Protein AF-A0A1F2U4C1-F1 (afdb_monomer)

Radius of gyration: 15.23 Å; Cα contacts (8 Å, |Δi|>4): 199; chains: 1; bounding box: 41×26×40 Å

Mean predicted aligned error: 3.47 Å

Sequence (146 aa):
MTSREKATTAAMLTVLVALLLVGLASGTIIRHAVQVVPVLLATVVVVARPAWSRFAAMPVFAFWLFIMLLIWSYLLGLANVITGQFTPAEVGLTVVIGLACVAGLAASARETRRSPVWACVAAFVIFGALQVGAMWLSLQPALAIR

pLDDT: mean 93.67, std 5.67, range [66.38, 98.62]

Nearest PDB structures (foldseek):
  1x8z-assembly1_A-2  TM=6.001E-01  e=4.095E+00  Arabidopsis thaliana
  1x8z-assembly3_A  TM=6.001E-01  e=4.095E+00  Arabidopsis thaliana
  7m5t-assembly1_A  TM=6.762E-01  e=8.048E+00  synthetic construct
  7jpv-assembly1_E  TM=5.308E-01  e=3.902E+00  Oryctolagus cuniculus

Structure (mmCIF, N/CA/C/O backbone):
data_AF-A0A1F2U4C1-F1
#
_entry.id   AF-A0A1F2U4C1-F1
#
loop_
_atom_site.group_PDB
_atom_site.id
_atom_site.type_symbol
_a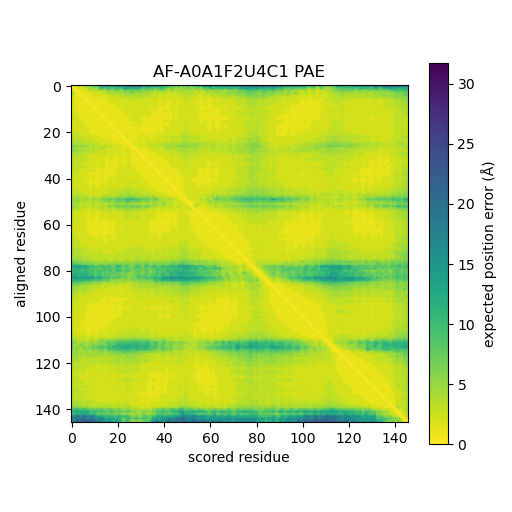tom_site.label_atom_id
_atom_site.label_alt_id
_atom_site.label_comp_id
_atom_site.label_asym_id
_atom_site.label_entity_id
_atom_site.label_seq_id
_atom_site.pdbx_PDB_ins_code
_atom_site.Cartn_x
_atom_site.Cartn_y
_atom_site.Cartn_z
_atom_site.occupancy
_atom_site.B_iso_or_equiv
_atom_site.auth_seq_id
_atom_site.auth_comp_id
_atom_site.auth_asym_id
_atom_site.auth_atom_id
_atom_site.pdbx_PDB_model_num
ATOM 1 N N . MET A 1 1 ? 19.313 4.864 -8.529 1.00 76.69 1 MET A N 1
ATOM 2 C CA . MET A 1 1 ? 17.844 5.032 -8.537 1.00 76.69 1 MET A CA 1
ATOM 3 C C . MET A 1 1 ? 17.453 6.267 -9.332 1.00 76.69 1 MET A C 1
ATOM 5 O O . MET A 1 1 ? 18.052 7.320 -9.122 1.00 76.69 1 MET A O 1
ATOM 9 N N . THR A 1 2 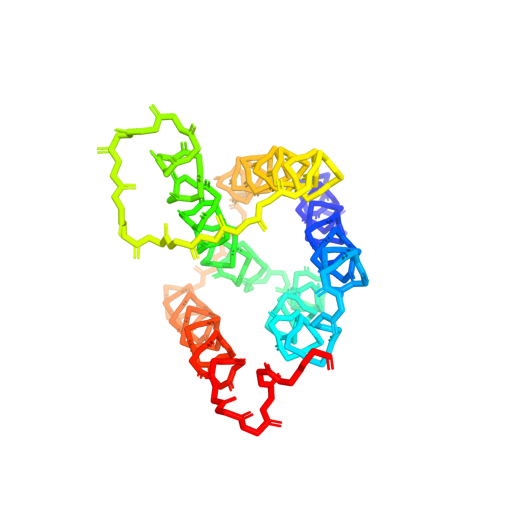? 16.464 6.148 -10.217 1.00 85.25 2 THR A N 1
ATOM 10 C CA . THR A 1 2 ? 15.863 7.277 -10.955 1.00 85.25 2 THR A CA 1
ATOM 11 C C . THR A 1 2 ? 15.040 8.172 -10.018 1.00 85.25 2 THR A C 1
ATOM 13 O O . THR A 1 2 ? 14.698 7.779 -8.902 1.00 85.25 2 THR A O 1
ATOM 16 N N . SER A 1 3 ? 14.684 9.385 -10.457 1.00 90.12 3 SER A N 1
ATOM 17 C CA . SER A 1 3 ? 13.761 10.254 -9.701 1.00 90.12 3 SER A CA 1
ATOM 18 C C . SER A 1 3 ? 12.393 9.595 -9.482 1.00 90.12 3 SER A C 1
ATOM 20 O O . SER A 1 3 ? 11.781 9.772 -8.431 1.00 90.12 3 SER A O 1
ATOM 22 N N . ARG A 1 4 ? 11.938 8.783 -10.445 1.00 91.56 4 ARG A N 1
ATOM 23 C CA . ARG A 1 4 ? 10.680 8.027 -10.373 1.00 91.56 4 ARG A CA 1
ATOM 24 C C . ARG A 1 4 ? 10.741 6.887 -9.361 1.00 91.56 4 ARG A C 1
ATOM 26 O O . ARG A 1 4 ? 9.799 6.733 -8.589 1.00 91.56 4 ARG A O 1
ATOM 33 N N . GLU A 1 5 ? 11.851 6.153 -9.289 1.00 89.88 5 GLU A N 1
ATOM 34 C CA . GLU A 1 5 ? 12.069 5.163 -8.224 1.00 89.88 5 GLU A CA 1
ATOM 35 C C . GLU A 1 5 ? 12.080 5.812 -6.849 1.00 89.88 5 GLU A C 1
ATOM 37 O O . GLU A 1 5 ? 11.413 5.314 -5.954 1.00 89.88 5 GLU A O 1
ATOM 42 N N . LYS A 1 6 ? 12.772 6.946 -6.679 1.00 93.38 6 LYS A N 1
ATOM 43 C CA . LYS A 1 6 ? 12.773 7.671 -5.397 1.00 93.38 6 LYS A CA 1
ATOM 44 C C . LYS A 1 6 ? 11.357 8.070 -4.979 1.00 93.38 6 LYS A C 1
ATOM 46 O O . LYS A 1 6 ? 10.993 7.865 -3.827 1.00 93.38 6 LYS A O 1
ATOM 51 N N . ALA A 1 7 ? 10.552 8.582 -5.913 1.00 95.62 7 ALA A N 1
ATOM 52 C CA . ALA A 1 7 ? 9.150 8.910 -5.658 1.00 95.62 7 ALA A CA 1
ATOM 53 C C . ALA A 1 7 ? 8.313 7.666 -5.304 1.00 95.62 7 ALA A C 1
ATOM 55 O O . ALA A 1 7 ? 7.508 7.712 -4.380 1.00 95.62 7 ALA A O 1
ATOM 56 N N . THR A 1 8 ? 8.542 6.547 -5.996 1.00 96.38 8 THR A N 1
ATOM 57 C CA . THR A 1 8 ? 7.876 5.261 -5.730 1.00 96.38 8 THR A CA 1
ATOM 58 C C . THR A 1 8 ? 8.233 4.740 -4.337 1.00 96.38 8 THR A C 1
ATOM 60 O O . THR A 1 8 ? 7.342 4.416 -3.559 1.00 96.38 8 THR A O 1
ATOM 63 N N . THR A 1 9 ? 9.520 4.718 -3.983 1.00 96.25 9 THR A N 1
ATOM 64 C CA . THR A 1 9 ? 10.003 4.319 -2.655 1.00 96.25 9 THR A CA 1
ATOM 65 C C . THR A 1 9 ? 9.448 5.228 -1.565 1.00 96.25 9 THR A C 1
ATOM 67 O O . THR A 1 9 ? 8.957 4.723 -0.563 1.00 96.25 9 THR A O 1
ATOM 70 N N . ALA A 1 10 ? 9.471 6.550 -1.761 1.00 97.69 10 ALA A N 1
ATOM 71 C CA . ALA A 1 10 ? 8.904 7.496 -0.803 1.00 97.69 10 ALA A CA 1
ATOM 72 C C . ALA A 1 10 ? 7.412 7.225 -0.572 1.00 97.69 10 ALA A C 1
ATOM 74 O O . ALA A 1 10 ? 6.991 7.102 0.573 1.00 97.69 10 ALA A O 1
ATOM 75 N N . ALA A 1 11 ? 6.639 7.027 -1.644 1.00 98.06 11 ALA A N 1
ATOM 76 C CA . ALA A 1 11 ? 5.231 6.664 -1.543 1.00 98.06 11 ALA A CA 1
ATOM 77 C C . ALA A 1 11 ? 5.018 5.325 -0.811 1.00 98.06 11 ALA A C 1
ATOM 79 O O . ALA A 1 11 ? 4.128 5.240 0.032 1.00 98.06 11 ALA A O 1
ATOM 80 N N . MET A 1 12 ? 5.840 4.297 -1.068 1.00 97.62 12 MET A N 1
ATOM 81 C CA . MET A 1 12 ? 5.743 3.024 -0.336 1.00 97.62 12 MET A CA 1
ATOM 82 C C . MET A 1 12 ? 6.036 3.195 1.155 1.00 97.62 12 MET A C 1
ATOM 84 O O . MET A 1 12 ? 5.309 2.649 1.980 1.00 97.62 12 MET A O 1
ATOM 88 N N . LEU A 1 13 ? 7.059 3.978 1.508 1.00 98.12 13 LEU A N 1
ATOM 89 C CA . LEU A 1 13 ? 7.389 4.274 2.902 1.00 98.12 13 LEU A CA 1
ATOM 90 C C . LEU A 1 13 ? 6.270 5.063 3.588 1.00 98.12 13 LEU A C 1
ATOM 92 O O . LEU A 1 13 ? 5.930 4.759 4.727 1.00 98.12 13 LEU A O 1
ATOM 96 N N . THR A 1 14 ? 5.653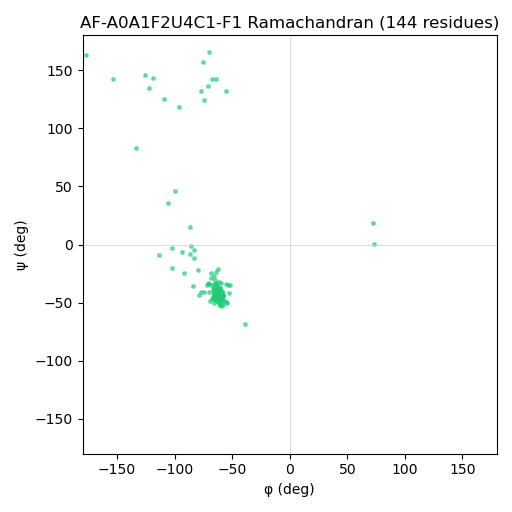 6.023 2.894 1.00 98.56 14 THR A N 1
ATOM 97 C CA . THR A 1 14 ? 4.480 6.740 3.407 1.00 98.56 14 THR A CA 1
ATOM 98 C C . THR A 1 14 ? 3.321 5.785 3.678 1.00 98.56 14 THR A C 1
ATOM 100 O O . THR A 1 14 ? 2.753 5.839 4.765 1.00 98.56 14 THR A O 1
ATOM 103 N N . VAL A 1 15 ? 2.998 4.885 2.741 1.00 98.38 15 VAL A N 1
ATOM 104 C CA . VAL A 1 15 ? 1.952 3.866 2.941 1.00 98.38 15 VAL A CA 1
ATOM 105 C C . VAL A 1 15 ? 2.296 2.964 4.128 1.00 98.38 15 VAL A C 1
ATOM 107 O O . VAL A 1 15 ? 1.453 2.759 4.994 1.00 98.38 15 VAL A O 1
ATOM 110 N N . LEU A 1 16 ? 3.535 2.475 4.212 1.00 98.19 16 LEU A N 1
ATOM 111 C CA . LEU A 1 16 ? 3.998 1.609 5.297 1.00 98.19 16 LEU A CA 1
ATOM 112 C C . LEU A 1 16 ? 3.832 2.279 6.665 1.00 98.19 16 LEU A C 1
ATOM 114 O O . LEU A 1 16 ? 3.223 1.700 7.563 1.00 98.19 16 LEU A O 1
ATOM 118 N N . VAL A 1 17 ? 4.342 3.503 6.820 1.00 98.31 17 VAL A N 1
ATOM 119 C CA . VAL A 1 17 ? 4.264 4.245 8.086 1.00 98.31 17 VAL A CA 1
ATOM 120 C C . VAL A 1 17 ? 2.814 4.571 8.430 1.00 98.31 17 VAL A C 1
ATOM 122 O O . VAL A 1 17 ? 2.392 4.339 9.559 1.00 98.31 17 VAL A O 1
ATOM 125 N N . ALA A 1 18 ? 2.031 5.058 7.467 1.00 98.00 18 ALA A N 1
ATOM 126 C CA . ALA A 1 18 ? 0.637 5.408 7.707 1.00 98.00 18 ALA A CA 1
ATOM 127 C C . ALA A 1 18 ? -0.197 4.191 8.133 1.00 98.00 18 ALA A C 1
ATOM 129 O O . ALA A 1 18 ? -0.991 4.306 9.061 1.00 98.00 18 ALA A O 1
ATOM 130 N N . LEU A 1 19 ? 0.023 3.014 7.538 1.00 97.44 19 LEU A N 1
ATOM 131 C CA . LEU A 1 19 ? -0.655 1.780 7.949 1.00 97.44 19 LEU A CA 1
ATOM 132 C C . LEU A 1 19 ? -0.301 1.371 9.382 1.00 97.44 19 LEU A C 1
ATOM 134 O O . LEU A 1 19 ? -1.188 1.001 10.145 1.00 97.44 19 LEU A O 1
ATOM 138 N N . LEU A 1 20 ? 0.966 1.481 9.785 1.00 97.56 20 LEU A N 1
ATOM 139 C CA . LEU A 1 20 ? 1.351 1.218 11.175 1.00 97.56 20 LEU A CA 1
ATOM 140 C C . LEU A 1 20 ? 0.698 2.211 12.147 1.00 97.56 20 LEU A C 1
ATOM 142 O O . LEU A 1 20 ? 0.247 1.808 13.218 1.00 97.56 20 LEU A O 1
ATOM 146 N N . LEU A 1 21 ? 0.589 3.486 11.760 1.00 97.50 21 LEU A N 1
ATOM 147 C CA . LEU A 1 21 ? -0.102 4.504 12.555 1.00 97.50 21 LEU A CA 1
ATOM 148 C C . LEU A 1 21 ? -1.608 4.231 12.671 1.00 97.50 21 LEU A C 1
ATOM 150 O O . LEU A 1 21 ? -2.162 4.430 13.748 1.00 97.50 21 LEU A O 1
ATOM 154 N N . VAL A 1 22 ? -2.264 3.723 11.618 1.00 95.50 22 VAL A N 1
ATOM 155 C CA . VAL A 1 22 ? -3.666 3.266 11.701 1.00 95.50 22 VAL A CA 1
ATOM 156 C C . VAL A 1 22 ? -3.780 2.100 12.683 1.00 95.50 22 VAL A C 1
ATOM 158 O O . VAL A 1 22 ? -4.676 2.088 13.526 1.00 95.50 22 VAL A O 1
ATOM 161 N N . GLY A 1 23 ? -2.846 1.147 12.642 1.00 93.12 23 GLY A N 1
ATOM 162 C CA . GLY A 1 23 ? -2.792 0.048 13.608 1.00 93.12 23 GLY A CA 1
ATOM 163 C C . GLY A 1 23 ? -2.654 0.522 15.049 1.00 93.12 23 GLY A C 1
ATOM 164 O O . GLY A 1 23 ? -3.341 0.007 15.926 1.00 93.12 23 GLY A O 1
ATOM 165 N N . LEU A 1 24 ? -1.830 1.541 15.286 1.00 94.44 24 LEU A N 1
ATOM 166 C CA . LEU A 1 24 ? -1.687 2.148 16.605 1.00 94.44 24 LEU A CA 1
ATOM 167 C C . LEU A 1 24 ? -2.961 2.891 17.040 1.00 94.44 24 LEU A C 1
ATOM 169 O O . LEU A 1 24 ? -3.425 2.691 18.158 1.00 94.44 24 LEU A O 1
ATOM 173 N N . ALA A 1 25 ? -3.548 3.706 16.160 1.00 92.75 25 ALA A N 1
ATOM 174 C CA . ALA A 1 25 ? -4.751 4.490 16.455 1.00 92.75 25 ALA A CA 1
ATOM 175 C C . ALA A 1 25 ? -5.993 3.617 16.718 1.00 92.75 25 ALA A C 1
ATOM 177 O O . ALA A 1 25 ? -6.857 3.994 17.504 1.00 92.75 25 ALA A O 1
ATOM 178 N N . SER A 1 26 ? -6.060 2.445 16.081 1.00 89.75 26 SER A N 1
ATOM 179 C CA . SER A 1 26 ? -7.183 1.500 16.173 1.00 89.75 26 SER A CA 1
ATOM 180 C C . SER A 1 26 ? -7.014 0.408 17.239 1.00 89.75 26 SER A C 1
ATOM 182 O O . SER A 1 26 ? -7.925 -0.401 17.426 1.00 89.75 26 SER A O 1
ATOM 184 N N . GLY A 1 27 ? -5.843 0.318 17.884 1.00 90.69 27 GLY A N 1
ATOM 185 C CA . GLY A 1 27 ? -5.465 -0.811 18.749 1.00 90.69 27 GLY A CA 1
ATOM 186 C C . GLY A 1 27 ? -5.122 -2.105 17.992 1.00 90.69 27 GLY A C 1
ATOM 187 O O . GLY A 1 27 ? -4.742 -3.099 18.590 1.00 90.69 27 GLY A O 1
ATOM 188 N N . THR A 1 28 ? -5.178 -2.125 16.658 1.00 91.81 28 THR A N 1
ATOM 189 C CA . THR A 1 28 ? -4.970 -3.344 15.852 1.00 91.81 28 THR A CA 1
ATOM 190 C C . THR A 1 28 ? -3.558 -3.445 15.266 1.00 91.81 28 THR A C 1
ATOM 192 O O . THR A 1 28 ? -3.363 -3.742 14.080 1.00 91.81 28 THR A O 1
ATOM 195 N N . ILE A 1 29 ? -2.535 -3.182 16.083 1.00 94.12 29 ILE A N 1
ATOM 196 C CA . ILE A 1 29 ? -1.147 -3.094 15.601 1.00 94.12 29 ILE A CA 1
ATOM 197 C C . ILE A 1 29 ? -0.640 -4.409 14.993 1.00 94.12 29 ILE A C 1
ATOM 199 O O . ILE A 1 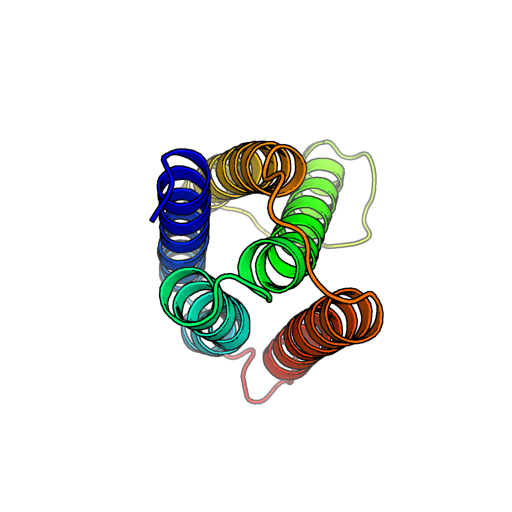29 ? 0.044 -4.382 13.973 1.00 94.12 29 ILE A O 1
ATOM 203 N N . ILE A 1 30 ? -1.028 -5.561 15.551 1.00 94.12 30 ILE A N 1
ATOM 204 C CA . ILE A 1 30 ? -0.630 -6.887 15.047 1.00 94.12 30 ILE A CA 1
ATOM 205 C C . ILE A 1 30 ? -1.171 -7.099 13.630 1.00 94.12 30 ILE A C 1
ATOM 207 O O . ILE A 1 30 ? -0.439 -7.505 12.726 1.00 94.12 30 ILE A O 1
ATOM 211 N N . ARG A 1 31 ? -2.443 -6.751 13.416 1.00 93.50 31 ARG A N 1
ATOM 212 C CA . ARG A 1 31 ? -3.095 -6.817 12.108 1.00 93.50 31 ARG A CA 1
ATOM 213 C C . ARG A 1 31 ? -2.337 -5.996 11.069 1.00 93.50 31 ARG A C 1
ATOM 215 O O . ARG A 1 31 ? -2.033 -6.496 9.986 1.00 93.50 31 ARG A O 1
ATOM 222 N N . HIS A 1 32 ? -1.996 -4.759 11.414 1.00 95.12 32 HIS A N 1
ATOM 223 C CA . HIS A 1 32 ? -1.287 -3.862 10.507 1.00 95.12 32 HIS A CA 1
ATOM 224 C C . HIS A 1 32 ? 0.164 -4.295 10.281 1.00 95.12 32 HIS A C 1
ATOM 226 O O . HIS A 1 32 ? 0.645 -4.196 9.156 1.00 95.12 32 HIS A O 1
ATOM 232 N N . ALA A 1 33 ? 0.833 -4.868 11.287 1.00 95.94 33 ALA A N 1
ATOM 233 C CA . ALA A 1 33 ? 2.165 -5.449 11.135 1.00 95.94 33 ALA A CA 1
ATOM 234 C C . ALA A 1 33 ? 2.185 -6.555 10.066 1.00 95.94 33 ALA A C 1
ATOM 236 O O . ALA A 1 33 ? 3.073 -6.564 9.215 1.00 95.94 33 ALA A O 1
ATOM 237 N N . VAL A 1 34 ? 1.175 -7.435 10.041 1.00 96.75 34 VAL A N 1
ATOM 238 C CA . VAL A 1 34 ? 1.031 -8.451 8.981 1.00 96.75 34 VAL A CA 1
ATOM 239 C C . VAL A 1 34 ? 0.770 -7.802 7.619 1.00 96.75 34 VAL A C 1
ATOM 241 O O . VAL A 1 34 ? 1.397 -8.160 6.622 1.00 96.75 34 VAL A O 1
ATOM 244 N N . GLN A 1 35 ? -0.127 -6.816 7.568 1.00 97.12 35 GLN A N 1
ATOM 245 C CA . GLN A 1 35 ? -0.525 -6.147 6.326 1.00 97.12 35 GLN A CA 1
ATOM 246 C C . GLN A 1 35 ? 0.597 -5.339 5.659 1.00 97.12 35 GLN A C 1
ATOM 248 O O . GLN A 1 35 ? 0.574 -5.181 4.434 1.00 97.12 35 GLN A O 1
ATOM 253 N N . VAL A 1 36 ? 1.575 -4.835 6.424 1.00 97.50 36 VAL A N 1
ATOM 254 C CA . VAL A 1 36 ? 2.714 -4.088 5.864 1.0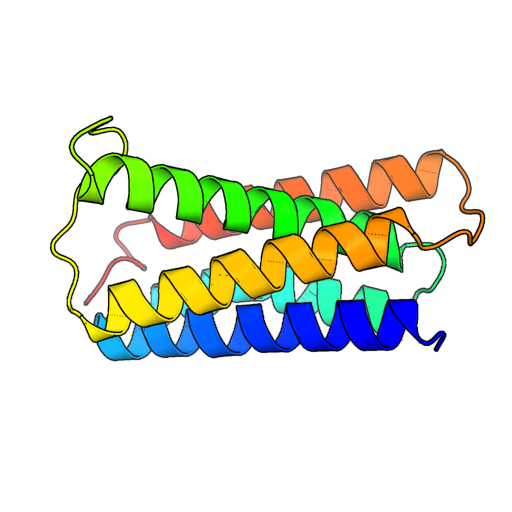0 97.50 36 VAL A CA 1
ATOM 255 C C . VAL A 1 36 ? 3.841 -4.981 5.345 1.00 97.50 36 VAL A C 1
ATOM 257 O O . VAL A 1 36 ? 4.701 -4.477 4.626 1.00 97.50 36 VAL A O 1
ATOM 260 N N . VAL A 1 37 ? 3.849 -6.291 5.626 1.00 97.88 37 VAL A N 1
ATOM 261 C CA . VAL A 1 37 ? 4.911 -7.198 5.142 1.00 97.88 37 VAL A CA 1
ATOM 262 C C . VAL A 1 37 ? 5.066 -7.151 3.613 1.00 97.88 37 VAL A C 1
ATOM 264 O O . VAL A 1 37 ? 6.187 -6.931 3.148 1.00 97.88 37 VAL A O 1
ATOM 267 N N . PRO A 1 38 ? 4.002 -7.267 2.793 1.00 97.81 38 PRO A N 1
ATOM 268 C CA . PRO A 1 38 ? 4.147 -7.162 1.341 1.00 97.81 38 PRO A CA 1
ATOM 269 C C . PRO A 1 38 ? 4.617 -5.772 0.888 1.00 97.81 38 PRO A C 1
ATOM 271 O O . PRO A 1 38 ? 5.388 -5.674 -0.065 1.00 97.81 38 PRO A O 1
ATOM 274 N N . VAL A 1 39 ? 4.217 -4.706 1.596 1.00 97.69 39 VAL A N 1
ATOM 275 C CA . VAL A 1 39 ? 4.657 -3.323 1.333 1.00 97.69 39 VAL A CA 1
ATOM 276 C C . VAL A 1 39 ? 6.163 -3.191 1.575 1.00 97.69 39 VAL A C 1
ATOM 278 O O . VAL A 1 39 ? 6.881 -2.632 0.743 1.00 97.69 39 VAL A O 1
ATOM 281 N N . LEU A 1 40 ? 6.662 -3.754 2.679 1.00 97.81 40 LEU A N 1
ATOM 282 C CA . L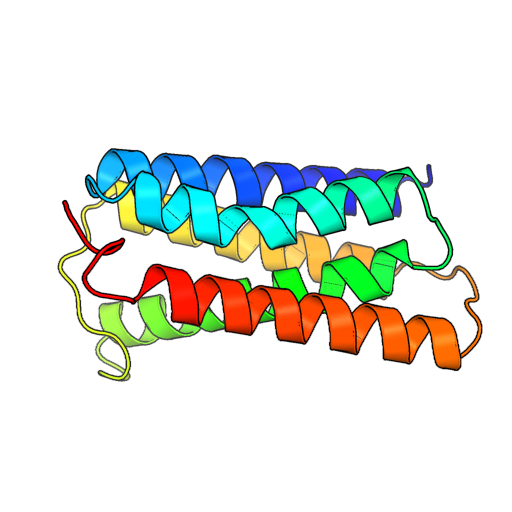EU A 1 40 ? 8.082 -3.775 3.020 1.00 97.81 40 LEU A CA 1
ATOM 283 C C . LEU A 1 40 ? 8.889 -4.560 1.979 1.00 97.81 40 LEU A C 1
ATOM 285 O O . LEU A 1 40 ? 9.880 -4.050 1.456 1.00 97.81 40 LEU A O 1
ATOM 289 N N . LEU A 1 41 ? 8.438 -5.766 1.625 1.00 97.69 41 LEU A N 1
ATOM 290 C CA . LEU A 1 41 ? 9.091 -6.593 0.606 1.00 97.69 41 LEU A CA 1
ATOM 291 C C . LEU A 1 41 ? 9.123 -5.889 -0.757 1.00 97.69 41 LEU A C 1
ATOM 293 O O . LEU A 1 41 ? 10.158 -5.886 -1.424 1.00 97.69 41 LEU A O 1
ATOM 297 N N . ALA A 1 42 ? 8.024 -5.246 -1.155 1.00 96.56 42 ALA A N 1
ATOM 298 C CA . ALA A 1 42 ? 7.956 -4.490 -2.401 1.00 96.56 42 ALA A CA 1
ATOM 299 C C . ALA A 1 42 ? 8.911 -3.294 -2.371 1.00 96.56 42 ALA A C 1
ATOM 301 O O . ALA A 1 42 ? 9.615 -3.055 -3.349 1.00 96.56 42 ALA A O 1
ATOM 302 N N . THR A 1 43 ? 9.014 -2.601 -1.234 1.00 96.38 43 THR A N 1
ATOM 303 C CA . THR A 1 43 ? 9.966 -1.498 -1.042 1.00 96.38 43 THR A CA 1
ATOM 304 C C . THR A 1 43 ? 11.405 -1.976 -1.235 1.00 96.38 43 THR A C 1
ATOM 306 O O . THR A 1 43 ? 12.169 -1.352 -1.975 1.00 96.38 43 THR A O 1
ATOM 309 N N . VAL A 1 44 ? 11.768 -3.117 -0.638 1.00 96.69 44 VAL A N 1
ATOM 310 C CA . VAL A 1 44 ? 13.091 -3.736 -0.822 1.00 96.69 44 VAL A CA 1
ATOM 311 C C . VAL A 1 44 ? 13.322 -4.099 -2.289 1.00 96.69 44 VAL A C 1
ATOM 313 O O . VAL A 1 44 ? 14.382 -3.796 -2.829 1.00 96.69 44 VAL A O 1
ATOM 316 N N . VAL A 1 45 ? 12.334 -4.684 -2.973 1.00 94.94 45 VAL A N 1
ATOM 317 C CA . VAL A 1 45 ? 12.436 -5.034 -4.401 1.00 94.94 45 VAL A CA 1
ATOM 318 C C . VAL A 1 45 ? 12.576 -3.798 -5.293 1.00 94.94 45 VAL A C 1
ATOM 320 O O . VAL A 1 45 ? 13.390 -3.820 -6.215 1.00 94.94 45 VAL A O 1
ATOM 323 N N . VAL A 1 46 ? 11.860 -2.708 -5.013 1.00 92.56 46 VAL A N 1
ATOM 324 C CA . VAL A 1 46 ? 11.989 -1.431 -5.739 1.00 92.56 46 VAL A CA 1
ATOM 325 C C . VAL A 1 46 ? 13.416 -0.891 -5.663 1.00 92.56 46 VAL A C 1
ATOM 327 O O . VAL A 1 46 ? 13.934 -0.399 -6.666 1.00 92.56 46 VAL A O 1
ATOM 330 N N . VAL A 1 47 ? 14.064 -1.014 -4.502 1.00 92.19 47 VAL A N 1
ATOM 331 C CA . VAL A 1 47 ? 15.442 -0.548 -4.286 1.00 92.19 47 VAL A CA 1
ATOM 332 C C . VAL A 1 47 ? 16.471 -1.524 -4.868 1.00 92.19 47 VAL A C 1
ATOM 334 O O . VAL A 1 47 ? 17.428 -1.100 -5.513 1.00 92.19 47 VAL A O 1
ATOM 337 N N . ALA A 1 48 ? 16.282 -2.828 -4.659 1.00 92.50 48 ALA A N 1
ATOM 338 C CA . ALA A 1 48 ? 17.288 -3.849 -4.948 1.00 92.50 48 ALA A CA 1
ATOM 339 C C . ALA A 1 48 ? 17.190 -4.450 -6.360 1.00 92.50 48 ALA A C 1
ATOM 341 O O . ALA A 1 48 ? 18.173 -4.987 -6.873 1.00 92.50 48 ALA A O 1
ATOM 342 N N . ARG A 1 49 ? 16.014 -4.418 -7.000 1.00 90.44 49 ARG A N 1
ATOM 343 C CA . ARG A 1 49 ? 15.739 -5.117 -8.267 1.00 90.44 49 ARG A CA 1
ATOM 344 C C . ARG A 1 49 ? 15.026 -4.198 -9.271 1.00 90.44 49 ARG A C 1
ATOM 346 O O . ARG A 1 49 ? 13.815 -4.320 -9.474 1.00 90.44 49 ARG A O 1
ATOM 353 N N . PRO A 1 50 ? 15.774 -3.353 -10.008 1.00 84.50 50 PRO A N 1
ATOM 354 C CA . PRO A 1 50 ? 15.210 -2.402 -10.971 1.00 84.50 50 PRO A CA 1
ATOM 355 C C . PRO A 1 50 ? 14.239 -3.007 -11.996 1.00 84.50 50 PRO A C 1
ATOM 357 O O . PRO A 1 50 ? 13.251 -2.377 -12.357 1.00 84.50 50 PRO A O 1
ATOM 360 N N . ALA A 1 51 ? 14.485 -4.245 -12.442 1.00 87.31 51 ALA A N 1
ATOM 361 C CA . ALA A 1 51 ? 13.628 -4.934 -13.409 1.00 87.31 51 ALA A CA 1
ATOM 362 C C . ALA A 1 51 ? 12.236 -5.301 -12.852 1.00 87.31 51 ALA A C 1
ATOM 364 O O . ALA A 1 51 ? 11.292 -5.466 -13.620 1.00 87.31 51 ALA A O 1
ATOM 365 N N . TRP A 1 52 ? 12.096 -5.445 -11.534 1.00 93.00 52 TRP A N 1
ATOM 366 C CA . TRP A 1 52 ? 10.839 -5.826 -10.878 1.00 93.00 52 TRP A CA 1
ATOM 367 C C . TRP A 1 52 ? 10.128 -4.625 -10.250 1.00 93.00 52 TRP A C 1
ATOM 369 O O . TRP A 1 52 ? 8.922 -4.677 -10.043 1.00 93.00 52 TRP A O 1
ATOM 379 N N . SER A 1 53 ? 10.869 -3.543 -9.998 1.00 90.38 53 SER A N 1
ATOM 380 C CA . SER A 1 53 ? 10.459 -2.351 -9.252 1.00 90.38 53 SER A CA 1
ATOM 381 C C . SER A 1 53 ? 9.011 -1.896 -9.500 1.00 90.38 53 SER A C 1
ATOM 383 O O . SER A 1 53 ? 8.162 -2.058 -8.622 1.00 90.38 53 SER A O 1
ATOM 385 N N . ARG A 1 54 ? 8.679 -1.407 -10.707 1.00 93.56 54 ARG A N 1
ATOM 386 C CA . ARG A 1 54 ? 7.322 -0.896 -10.991 1.00 93.56 54 ARG A CA 1
ATOM 387 C C . ARG A 1 54 ? 6.236 -1.970 -10.865 1.00 93.56 54 ARG A C 1
ATOM 389 O O . ARG A 1 54 ? 5.145 -1.687 -10.391 1.00 93.56 54 ARG A O 1
ATOM 396 N N . PHE A 1 55 ? 6.538 -3.205 -11.256 1.00 95.56 55 PHE A N 1
ATOM 397 C CA . PHE A 1 55 ? 5.564 -4.297 -11.277 1.00 95.56 55 PHE A CA 1
ATOM 398 C C . PHE A 1 55 ? 5.331 -4.921 -9.900 1.00 95.56 55 PHE A C 1
ATOM 400 O O . PHE A 1 55 ? 4.268 -5.483 -9.675 1.00 95.56 55 PHE A O 1
ATOM 407 N N . ALA A 1 56 ? 6.280 -4.775 -8.975 1.00 96.62 56 ALA A N 1
ATOM 408 C CA . ALA A 1 56 ? 6.104 -5.105 -7.565 1.00 96.62 56 ALA A CA 1
ATOM 409 C C . ALA A 1 56 ? 5.295 -4.027 -6.824 1.00 96.62 56 ALA A C 1
ATOM 411 O O . ALA A 1 56 ? 4.425 -4.348 -6.020 1.00 96.62 56 ALA A O 1
ATOM 412 N N . ALA A 1 57 ? 5.546 -2.747 -7.117 1.00 96.88 57 ALA A N 1
ATOM 413 C CA . ALA A 1 57 ? 4.894 -1.629 -6.434 1.00 96.88 57 ALA A CA 1
ATOM 414 C C . ALA A 1 57 ? 3.431 -1.415 -6.864 1.00 96.88 57 ALA A C 1
ATOM 416 O O . ALA A 1 57 ? 2.568 -1.151 -6.027 1.00 96.88 57 ALA A O 1
ATOM 417 N N . MET A 1 58 ? 3.133 -1.540 -8.164 1.00 97.31 58 MET A N 1
ATOM 418 C CA . MET A 1 58 ? 1.791 -1.303 -8.712 1.00 97.31 58 MET A CA 1
ATOM 419 C C . MET A 1 58 ? 0.665 -2.112 -8.047 1.00 97.31 58 MET A C 1
ATOM 421 O O . MET A 1 58 ? -0.320 -1.481 -7.664 1.00 97.31 58 MET A O 1
ATOM 425 N N . PRO A 1 59 ? 0.750 -3.448 -7.873 1.00 97.88 59 PRO A N 1
ATOM 426 C CA . PRO A 1 59 ? -0.326 -4.203 -7.228 1.00 97.88 59 PRO A CA 1
ATOM 427 C C . PRO A 1 59 ? -0.521 -3.794 -5.763 1.00 97.88 59 PRO A C 1
ATOM 429 O O . PRO A 1 59 ? -1.656 -3.743 -5.301 1.00 97.88 59 PRO A O 1
ATOM 432 N N . VAL A 1 60 ? 0.553 -3.428 -5.051 1.00 98.25 60 VAL A N 1
ATOM 433 C CA . VAL A 1 60 ? 0.472 -2.950 -3.662 1.00 98.25 60 VAL A CA 1
ATOM 434 C C . VAL A 1 60 ? -0.280 -1.621 -3.587 1.00 98.25 60 VAL A C 1
ATOM 436 O O . VAL A 1 60 ? -1.234 -1.499 -2.819 1.00 98.25 60 VAL A O 1
ATOM 439 N N . PHE A 1 61 ? 0.093 -0.633 -4.407 1.00 98.50 61 PHE A N 1
ATOM 440 C CA . PHE A 1 61 ? -0.614 0.650 -4.421 1.00 98.50 61 PHE A CA 1
ATOM 441 C C . PHE A 1 61 ? -2.054 0.522 -4.916 1.00 98.50 61 PHE A C 1
ATOM 443 O O . PHE A 1 61 ? -2.942 1.156 -4.355 1.00 98.50 61 PHE A O 1
ATOM 450 N N . ALA A 1 62 ? -2.300 -0.289 -5.948 1.00 98.50 62 ALA A N 1
ATOM 451 C CA . ALA A 1 62 ? -3.645 -0.511 -6.470 1.00 98.50 62 ALA A CA 1
ATOM 452 C C . ALA A 1 62 ? -4.553 -1.150 -5.413 1.00 98.50 62 ALA A C 1
ATOM 454 O O . ALA A 1 62 ? -5.682 -0.702 -5.226 1.00 98.50 62 ALA A O 1
ATOM 455 N N . PHE A 1 63 ?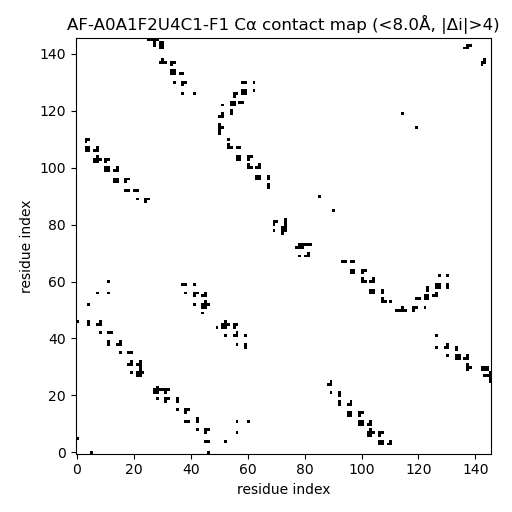 -4.043 -2.145 -4.684 1.00 98.50 63 PHE A N 1
ATOM 456 C CA . PHE A 1 63 ? -4.772 -2.790 -3.600 1.00 98.50 63 PHE A CA 1
ATOM 457 C C . PHE A 1 63 ? -5.129 -1.799 -2.490 1.00 98.50 63 PHE A C 1
ATOM 459 O O . PHE A 1 63 ? -6.293 -1.687 -2.115 1.00 98.50 63 PHE A O 1
ATOM 466 N N . TRP A 1 64 ? -4.154 -1.044 -1.981 1.00 98.38 64 TRP A N 1
ATOM 467 C CA . TRP A 1 64 ? -4.423 -0.094 -0.901 1.00 98.38 64 TRP A CA 1
ATOM 468 C C . TRP A 1 64 ? -5.317 1.056 -1.345 1.00 98.38 64 TRP A C 1
ATOM 470 O O . TRP A 1 64 ? -6.216 1.426 -0.597 1.00 98.38 64 TRP A O 1
ATOM 480 N N . LEU A 1 65 ? -5.148 1.565 -2.568 1.00 98.44 65 LEU A N 1
ATOM 481 C CA . LEU A 1 65 ? -6.057 2.559 -3.132 1.00 98.44 65 LEU A CA 1
ATOM 482 C C . LEU A 1 65 ? -7.485 2.018 -3.213 1.00 98.44 65 LEU A C 1
ATOM 484 O O . LEU A 1 65 ? -8.413 2.711 -2.812 1.00 98.44 65 LEU A O 1
ATOM 488 N N . PHE A 1 66 ? -7.663 0.778 -3.668 1.00 97.81 66 PHE A N 1
ATOM 489 C CA . PHE A 1 66 ? -8.969 0.127 -3.686 1.00 97.81 66 PHE A CA 1
ATOM 490 C C . PHE A 1 66 ? -9.588 0.048 -2.282 1.00 97.81 66 PHE A C 1
ATOM 492 O O . PHE A 1 66 ? -10.747 0.420 -2.112 1.00 97.81 66 PHE A O 1
ATOM 499 N N . ILE A 1 67 ? -8.815 -0.333 -1.259 1.00 96.38 67 ILE A N 1
ATOM 500 C CA . ILE A 1 67 ? -9.288 -0.322 0.136 1.00 96.38 67 ILE A CA 1
ATOM 501 C C . ILE A 1 67 ? -9.676 1.093 0.589 1.00 96.38 67 ILE A C 1
ATOM 503 O O . ILE A 1 67 ? -10.738 1.257 1.187 1.00 96.38 67 ILE A O 1
ATOM 507 N N . MET A 1 68 ? -8.874 2.120 0.280 1.00 97.50 68 MET A N 1
ATOM 508 C CA . MET A 1 68 ? -9.230 3.508 0.607 1.00 97.50 68 MET A CA 1
ATOM 509 C C . MET A 1 68 ? -10.550 3.908 -0.060 1.00 97.50 68 MET A C 1
ATOM 511 O O . MET A 1 68 ? -11.410 4.487 0.595 1.00 97.50 68 MET A O 1
ATOM 515 N N . LEU A 1 69 ? -10.756 3.551 -1.330 1.00 96.75 69 LEU A N 1
ATOM 516 C CA . LEU A 1 69 ? -12.006 3.830 -2.038 1.00 96.75 69 LEU A CA 1
ATOM 517 C C . LEU A 1 69 ? -13.209 3.134 -1.388 1.00 96.75 69 LEU A C 1
ATOM 519 O O . LEU A 1 69 ? -14.270 3.748 -1.288 1.00 96.75 69 LEU A O 1
ATOM 523 N N . LEU A 1 70 ? -13.059 1.898 -0.902 1.00 95.19 70 LEU A N 1
ATOM 524 C CA . LEU A 1 70 ? -14.122 1.210 -0.161 1.00 95.19 70 LEU A CA 1
ATOM 525 C C . LEU A 1 70 ? -14.438 1.900 1.173 1.00 95.19 70 LEU A C 1
ATOM 527 O O . LEU A 1 70 ? -15.611 2.088 1.490 1.00 95.19 70 LEU A O 1
ATOM 531 N N . ILE A 1 71 ? -13.414 2.319 1.926 1.00 93.75 71 ILE A N 1
ATOM 532 C CA . ILE A 1 71 ? -13.596 3.060 3.185 1.00 93.75 71 ILE A CA 1
ATOM 533 C C . ILE A 1 71 ? -14.328 4.378 2.922 1.00 93.75 71 ILE A C 1
ATOM 535 O O . ILE A 1 71 ? -15.309 4.683 3.593 1.00 93.75 71 ILE A O 1
ATOM 539 N N . TRP A 1 72 ? -13.903 5.141 1.915 1.00 95.31 72 TRP A N 1
ATOM 540 C CA . TRP A 1 72 ? -14.547 6.405 1.559 1.00 95.31 72 TRP A CA 1
ATOM 541 C C . TRP A 1 72 ? -15.971 6.210 1.039 1.00 95.31 72 TRP A C 1
ATOM 543 O O . TRP A 1 72 ? -16.856 6.986 1.387 1.00 95.31 72 TRP A O 1
ATOM 553 N N . SER A 1 73 ? -16.223 5.145 0.277 1.00 93.31 73 SER A N 1
ATOM 554 C CA . SER A 1 73 ? -17.582 4.795 -0.154 1.00 93.31 73 SER A CA 1
ATOM 555 C C . SER A 1 73 ? -18.498 4.513 1.040 1.00 93.31 73 SER A C 1
ATOM 557 O O . SER A 1 73 ? -19.658 4.916 1.014 1.00 93.31 73 SER A O 1
ATOM 559 N N . TYR A 1 74 ? -17.985 3.881 2.099 1.00 92.75 74 TYR A N 1
ATOM 560 C CA . TYR A 1 74 ? -18.721 3.682 3.350 1.00 92.75 74 TYR A CA 1
ATOM 561 C C . TYR A 1 74 ? -18.939 4.992 4.116 1.00 92.75 74 TYR A C 1
ATOM 563 O O . TYR A 1 74 ? -20.071 5.302 4.479 1.00 92.75 74 TYR A O 1
ATOM 571 N N . LEU A 1 75 ? -17.891 5.803 4.304 1.00 90.88 75 LEU A N 1
ATOM 572 C CA . LEU A 1 75 ? -17.982 7.082 5.023 1.00 90.88 75 LEU A CA 1
ATOM 573 C C . LEU A 1 75 ? -18.944 8.078 4.357 1.00 90.88 75 LEU A C 1
ATOM 575 O O . LEU A 1 75 ? -19.583 8.868 5.047 1.00 90.88 75 LEU A O 1
ATOM 579 N N . LEU A 1 76 ? -19.060 8.033 3.028 1.00 92.75 76 LEU A N 1
ATOM 580 C CA . LEU A 1 76 ? -19.986 8.859 2.248 1.00 92.75 76 LEU A CA 1
ATOM 581 C C . LEU A 1 76 ? -21.399 8.257 2.136 1.00 92.75 76 LEU A C 1
ATOM 583 O O . LEU A 1 76 ? -22.264 8.862 1.508 1.00 92.75 76 LEU A O 1
ATOM 587 N N . GLY A 1 77 ? -21.644 7.071 2.706 1.00 91.12 77 GLY A N 1
ATOM 588 C CA . GLY A 1 77 ? -22.941 6.391 2.648 1.00 91.12 77 GLY A CA 1
ATOM 589 C C . GLY A 1 77 ? -23.293 5.793 1.280 1.00 91.12 77 GLY A C 1
ATOM 590 O O . GLY A 1 77 ? -24.462 5.521 1.017 1.00 91.12 77 GLY A O 1
ATOM 591 N N . LEU A 1 78 ? -22.307 5.587 0.401 1.00 91.69 78 LEU A N 1
ATOM 592 C CA . LEU A 1 78 ? -22.505 5.056 -0.953 1.00 91.69 78 LEU A CA 1
ATOM 593 C C . LEU A 1 78 ? -22.566 3.522 -0.989 1.00 91.69 78 LEU A C 1
ATOM 595 O O . LEU A 1 78 ? -23.294 2.958 -1.803 1.00 91.69 78 LEU A O 1
ATOM 599 N N . ALA A 1 79 ? -21.794 2.832 -0.141 1.00 87.88 79 ALA A N 1
ATOM 600 C CA . ALA A 1 79 ? -21.749 1.369 -0.103 1.00 87.88 79 ALA A CA 1
ATOM 601 C C . ALA A 1 79 ? -21.341 0.832 1.278 1.00 87.88 79 ALA A C 1
ATOM 603 O O . ALA A 1 79 ? -20.430 1.358 1.904 1.00 87.88 79 ALA A O 1
ATOM 604 N N . ASN A 1 80 ? -21.944 -0.280 1.709 1.00 88.00 80 ASN A N 1
ATOM 605 C CA . ASN A 1 80 ? -21.679 -0.916 3.011 1.00 88.00 80 ASN A CA 1
ATOM 606 C C . ASN A 1 80 ? -20.840 -2.202 2.896 1.00 88.00 80 ASN A C 1
ATOM 608 O O . ASN A 1 80 ? -21.063 -3.165 3.623 1.00 88.00 80 ASN A O 1
ATOM 612 N N . VAL A 1 81 ? -19.891 -2.244 1.954 1.00 82.69 81 VAL A N 1
ATOM 613 C CA . VAL A 1 81 ? -19.018 -3.419 1.740 1.00 82.69 81 VAL A CA 1
ATOM 614 C C . VAL A 1 81 ? -18.053 -3.623 2.913 1.00 82.69 81 VAL A C 1
ATOM 616 O O . VAL A 1 81 ? -17.740 -4.755 3.273 1.00 82.69 81 VAL A O 1
ATOM 619 N N . ILE A 1 82 ? -17.585 -2.528 3.516 1.00 80.88 82 ILE A N 1
ATOM 620 C CA . ILE A 1 82 ? -16.775 -2.526 4.736 1.00 80.88 82 ILE A CA 1
ATOM 621 C C . ILE A 1 82 ? -17.522 -1.686 5.766 1.00 80.88 82 ILE A C 1
ATOM 623 O O . ILE A 1 82 ? -17.979 -0.596 5.442 1.00 80.88 82 ILE A O 1
ATOM 627 N N . THR A 1 83 ? -17.624 -2.177 6.998 1.00 82.50 83 THR A N 1
ATOM 628 C CA . THR A 1 83 ? -18.257 -1.467 8.117 1.00 82.50 83 THR A CA 1
ATOM 629 C C . THR A 1 83 ? -17.247 -1.224 9.229 1.00 82.50 83 THR A C 1
ATOM 631 O O . THR A 1 83 ? -16.413 -2.088 9.511 1.00 82.50 83 THR A O 1
ATOM 634 N N . GLY A 1 84 ? -17.337 -0.082 9.903 1.00 81.44 84 GLY A N 1
ATOM 635 C CA . GLY A 1 84 ? -16.441 0.247 11.008 1.00 81.44 84 GLY A CA 1
ATOM 636 C C . GLY A 1 84 ? -16.779 1.575 11.673 1.00 81.44 84 GLY A C 1
ATOM 637 O O . GLY A 1 84 ? -17.509 2.396 11.120 1.00 81.44 84 GLY A O 1
ATOM 638 N N . GLN A 1 85 ? -16.240 1.769 12.874 1.00 84.06 85 GLN A N 1
ATOM 639 C CA . GLN A 1 85 ? -16.202 3.065 13.546 1.00 84.06 85 GLN A CA 1
ATOM 640 C C . GLN A 1 85 ? -14.837 3.679 13.241 1.00 84.06 85 GLN A C 1
ATOM 642 O O . GLN A 1 85 ? -13.828 3.068 13.585 1.00 84.06 85 GLN A O 1
ATOM 647 N N . PHE A 1 86 ? -14.816 4.829 12.565 1.00 87.12 86 PHE A N 1
ATOM 648 C CA . PHE A 1 86 ? -13.585 5.527 12.196 1.00 87.12 86 PHE A CA 1
ATOM 649 C C . PHE A 1 86 ? -13.446 6.803 13.021 1.00 87.12 86 PHE A C 1
ATOM 651 O O . PHE A 1 86 ? -14.325 7.665 13.028 1.00 87.12 86 PHE A O 1
ATOM 658 N N . THR A 1 87 ? -12.316 6.933 13.695 1.00 92.12 87 THR A N 1
ATOM 659 C CA . THR A 1 87 ? -11.880 8.153 14.365 1.00 92.12 87 THR A CA 1
ATOM 660 C C . THR A 1 87 ? -11.385 9.183 13.339 1.00 92.12 87 THR A C 1
ATOM 662 O O . THR A 1 87 ? -10.925 8.813 12.253 1.00 92.12 87 THR A O 1
ATOM 665 N N . PRO A 1 88 ? -11.392 10.489 13.671 1.00 93.00 88 PRO A N 1
ATOM 666 C CA . PRO A 1 88 ? -10.846 11.521 12.786 1.00 93.00 88 PRO A CA 1
ATOM 667 C C . PRO A 1 88 ? -9.384 11.273 12.381 1.00 93.00 88 PRO A C 1
ATOM 669 O O . PRO A 1 88 ? -8.997 11.570 11.252 1.00 93.00 88 PRO A O 1
ATOM 672 N N . ALA A 1 89 ? -8.582 10.691 13.281 1.00 93.31 89 ALA A N 1
ATOM 673 C CA . ALA A 1 89 ? -7.195 10.327 13.005 1.00 93.31 89 ALA A CA 1
ATOM 674 C C . ALA A 1 89 ? -7.094 9.235 11.927 1.00 93.31 89 ALA A C 1
ATOM 676 O O . ALA A 1 89 ? -6.311 9.372 10.986 1.00 93.31 89 ALA A O 1
ATOM 677 N N . GLU A 1 90 ? -7.916 8.186 12.016 1.00 92.50 90 GLU A N 1
ATOM 678 C CA . GLU A 1 90 ? -7.965 7.124 11.004 1.00 92.50 90 GLU A CA 1
ATOM 679 C C . GLU A 1 90 ? -8.423 7.671 9.651 1.00 92.50 90 GLU A C 1
ATOM 681 O O . GLU A 1 90 ? -7.783 7.394 8.636 1.00 92.50 90 GLU A O 1
ATOM 686 N N . VAL A 1 91 ? -9.464 8.513 9.625 1.00 95.00 91 VAL A N 1
ATOM 687 C CA . VAL A 1 91 ? -9.921 9.15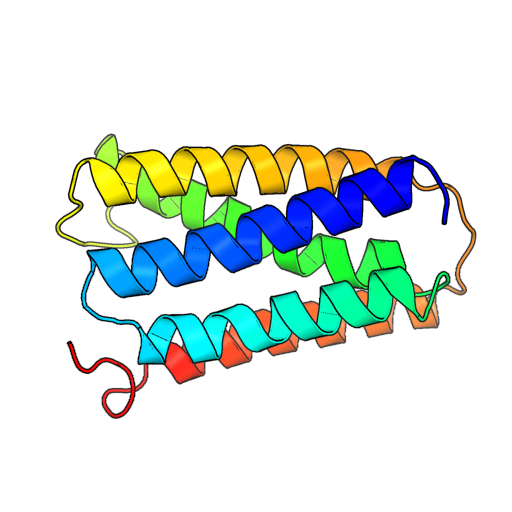6 8.381 1.00 95.00 91 VAL A CA 1
ATOM 688 C C . VAL A 1 91 ? -8.794 9.986 7.760 1.00 95.00 91 VAL A C 1
ATOM 690 O O . VAL A 1 91 ? -8.506 9.825 6.573 1.00 95.00 91 VAL A O 1
ATOM 693 N N . GLY A 1 92 ? -8.089 10.802 8.549 1.00 97.12 92 GLY A N 1
ATOM 694 C CA . GLY A 1 92 ? -6.939 11.574 8.069 1.00 97.12 92 GLY A CA 1
ATOM 695 C C . GLY A 1 92 ? -5.835 10.694 7.468 1.00 97.12 92 GLY A C 1
ATOM 696 O O . GLY A 1 92 ? -5.329 10.985 6.382 1.00 97.12 92 GLY A O 1
ATOM 697 N N . LEU A 1 93 ? -5.505 9.572 8.115 1.00 97.38 93 LEU A N 1
ATOM 698 C CA . LEU A 1 93 ? -4.507 8.624 7.610 1.00 97.38 93 LEU A CA 1
ATOM 699 C C . LEU A 1 93 ? -4.952 7.939 6.309 1.00 97.38 93 LEU A C 1
ATOM 701 O O . LEU A 1 93 ? -4.115 7.723 5.431 1.00 97.38 93 LEU A O 1
ATOM 705 N N . THR A 1 94 ? -6.247 7.663 6.122 1.00 96.56 94 THR A N 1
ATOM 706 C CA . THR A 1 94 ? -6.745 7.100 4.850 1.00 96.56 94 THR A CA 1
ATOM 707 C C . THR A 1 94 ? -6.549 8.056 3.670 1.00 96.56 94 THR A C 1
ATOM 709 O O . THR A 1 94 ? -6.213 7.608 2.573 1.00 96.56 94 THR A O 1
ATOM 712 N N . VAL A 1 95 ? -6.666 9.374 3.887 1.00 97.62 95 VAL A N 1
ATOM 713 C CA . VAL A 1 95 ? -6.349 10.386 2.861 1.00 97.62 95 VAL A CA 1
ATOM 714 C C . VAL A 1 95 ? -4.870 10.327 2.501 1.00 97.62 95 VAL A C 1
ATOM 716 O O . VAL A 1 95 ? -4.524 10.275 1.321 1.00 97.62 95 VAL A O 1
ATOM 719 N N . VAL A 1 96 ? -3.994 10.288 3.509 1.00 98.50 96 VAL A N 1
ATOM 720 C CA . VAL A 1 96 ? -2.539 10.206 3.311 1.00 98.50 96 VAL A CA 1
ATOM 721 C C . VAL A 1 96 ? -2.170 8.953 2.513 1.00 98.50 96 VAL A C 1
ATOM 723 O O . VAL A 1 96 ? -1.427 9.048 1.534 1.00 98.50 96 VAL A O 1
ATOM 726 N N . ILE A 1 97 ? -2.728 7.793 2.876 1.00 98.56 97 ILE A N 1
ATOM 727 C CA . ILE A 1 97 ? -2.498 6.529 2.161 1.00 98.56 97 ILE A CA 1
ATOM 728 C C . ILE A 1 97 ? -3.020 6.620 0.724 1.00 98.56 97 ILE A C 1
ATOM 730 O O . ILE A 1 97 ? -2.305 6.245 -0.206 1.00 98.56 97 ILE A O 1
ATOM 734 N N . GLY A 1 98 ? -4.230 7.146 0.518 1.00 98.44 98 GLY A N 1
ATOM 735 C CA . GLY A 1 98 ? -4.828 7.303 -0.810 1.00 98.44 98 GLY A CA 1
ATOM 736 C C . GLY A 1 98 ? -3.981 8.183 -1.732 1.00 98.44 98 GLY A C 1
ATOM 737 O O . GLY A 1 98 ? -3.647 7.770 -2.845 1.00 98.44 98 GLY A O 1
ATOM 738 N N . LEU A 1 99 ? -3.556 9.355 -1.251 1.00 98.50 99 LEU A N 1
ATOM 739 C CA . LEU A 1 99 ? -2.682 10.266 -1.996 1.00 98.50 99 LEU A CA 1
ATOM 740 C C . LEU A 1 99 ? -1.325 9.626 -2.312 1.00 98.50 99 LEU A C 1
ATOM 742 O O . LEU A 1 99 ? -0.847 9.729 -3.445 1.00 98.50 99 LEU A O 1
ATOM 746 N N . ALA A 1 100 ? -0.728 8.920 -1.347 1.00 98.62 100 ALA A N 1
ATOM 747 C CA . ALA A 1 100 ? 0.517 8.189 -1.560 1.00 98.62 100 ALA A CA 1
ATOM 748 C C . ALA A 1 100 ? 0.355 7.086 -2.617 1.00 98.62 100 ALA A C 1
ATOM 750 O O . ALA A 1 100 ? 1.218 6.945 -3.483 1.00 98.62 100 ALA A O 1
ATOM 751 N N . CYS A 1 101 ? -0.765 6.356 -2.618 1.00 98.62 101 CYS A N 1
ATOM 752 C CA . CYS A 1 101 ? -1.038 5.333 -3.626 1.00 98.62 101 CYS A CA 1
ATOM 753 C C . CYS A 1 101 ? -1.214 5.928 -5.026 1.00 98.62 101 CYS A C 1
ATOM 755 O O . CYS A 1 101 ? -0.636 5.408 -5.980 1.00 98.62 101 CYS A O 1
ATOM 757 N N . VAL A 1 102 ? -1.947 7.038 -5.165 1.00 98.50 102 VAL A N 1
ATOM 758 C CA . VAL A 1 102 ? -2.101 7.739 -6.453 1.00 98.50 102 VAL A CA 1
ATOM 759 C C . VAL A 1 102 ? -0.747 8.235 -6.967 1.00 98.50 102 VAL A C 1
ATOM 761 O O . VAL A 1 102 ? -0.393 7.985 -8.123 1.00 98.50 102 VAL A O 1
ATOM 764 N N . ALA A 1 103 ? 0.046 8.884 -6.109 1.00 98.12 103 ALA A N 1
ATOM 765 C CA . ALA A 1 103 ? 1.383 9.357 -6.462 1.00 98.12 103 ALA A CA 1
ATOM 766 C C . ALA A 1 103 ? 2.326 8.200 -6.840 1.00 98.12 103 ALA A C 1
ATOM 768 O O . ALA A 1 103 ? 3.037 8.281 -7.845 1.00 98.12 103 ALA A O 1
ATOM 769 N N . GLY A 1 104 ? 2.300 7.110 -6.072 1.00 97.75 104 GLY A N 1
ATOM 770 C CA . GLY A 1 104 ? 3.100 5.909 -6.293 1.00 97.75 104 GLY A CA 1
ATOM 771 C C . GLY A 1 104 ? 2.746 5.177 -7.588 1.00 97.75 104 GLY A C 1
ATOM 772 O O . GLY A 1 104 ? 3.646 4.800 -8.346 1.00 97.75 104 GLY A O 1
ATOM 773 N N . LEU A 1 105 ? 1.452 5.045 -7.902 1.00 97.69 105 LEU A N 1
ATOM 774 C CA . LEU A 1 105 ? 0.971 4.500 -9.177 1.00 97.69 105 LEU A CA 1
ATOM 775 C C . LEU A 1 105 ? 1.400 5.376 -10.350 1.00 97.69 105 LEU A C 1
ATOM 777 O O . LEU A 1 105 ? 1.949 4.863 -11.324 1.00 97.69 105 LEU A O 1
ATOM 781 N N . ALA A 1 106 ? 1.212 6.694 -10.249 1.00 97.62 106 ALA A N 1
ATOM 782 C CA . ALA A 1 106 ? 1.622 7.625 -11.295 1.00 97.62 106 ALA A CA 1
ATOM 783 C C . ALA A 1 106 ? 3.142 7.591 -11.528 1.00 97.62 106 ALA A C 1
ATOM 785 O O . ALA A 1 106 ? 3.593 7.617 -12.675 1.00 97.62 106 ALA A O 1
ATOM 786 N N . ALA A 1 107 ? 3.945 7.504 -10.463 1.00 95.94 107 ALA A N 1
ATOM 787 C CA . ALA A 1 107 ? 5.396 7.372 -10.564 1.00 95.94 107 ALA A CA 1
ATOM 788 C C . ALA A 1 107 ? 5.809 6.039 -11.210 1.00 95.94 107 ALA A C 1
ATOM 790 O O . ALA A 1 107 ? 6.640 6.044 -12.120 1.00 95.94 107 ALA A O 1
ATOM 791 N N . SER A 1 108 ? 5.183 4.932 -10.799 1.00 94.75 108 SER A N 1
ATOM 792 C CA . SER A 1 108 ? 5.456 3.583 -11.316 1.00 94.75 108 SER A CA 1
ATOM 793 C C . SER A 1 108 ? 5.056 3.430 -12.786 1.00 94.75 108 SER A C 1
ATOM 795 O O . SER A 1 108 ? 5.801 2.849 -13.573 1.00 94.75 108 SER A O 1
ATOM 797 N N . ALA A 1 109 ? 3.914 3.993 -13.191 1.00 93.88 109 ALA A N 1
ATOM 798 C CA . ALA A 1 109 ? 3.430 3.949 -14.572 1.00 93.88 109 ALA A CA 1
ATOM 799 C C . ALA A 1 109 ? 4.303 4.774 -15.534 1.00 93.88 109 ALA A C 1
ATOM 801 O O . ALA A 1 109 ? 4.414 4.447 -16.713 1.00 93.88 109 ALA A O 1
ATOM 802 N N . ARG A 1 110 ? 4.949 5.834 -15.029 1.00 93.12 110 ARG A N 1
ATOM 803 C CA . ARG A 1 110 ? 5.875 6.690 -15.793 1.00 93.12 110 ARG A CA 1
ATOM 804 C C . ARG A 1 110 ? 7.297 6.131 -15.872 1.00 93.12 110 ARG A C 1
ATOM 806 O O . ARG A 1 110 ? 8.144 6.737 -16.525 1.00 93.12 110 ARG A O 1
ATOM 813 N N . GLU A 1 111 ? 7.590 5.024 -15.197 1.00 88.75 111 GLU A N 1
ATOM 814 C CA . GLU A 1 111 ? 8.890 4.362 -15.278 1.00 88.75 111 GLU A CA 1
ATOM 815 C C . GLU A 1 111 ? 9.013 3.626 -16.620 1.00 88.75 111 GLU A C 1
ATOM 817 O O . GLU A 1 111 ? 8.174 2.792 -16.963 1.00 88.75 111 GLU A O 1
ATOM 822 N N . THR A 1 112 ? 10.057 3.939 -17.389 1.00 86.69 112 THR A N 1
ATOM 823 C CA . THR A 1 112 ? 10.226 3.485 -18.781 1.00 86.69 112 THR A CA 1
ATOM 824 C C . THR A 1 112 ? 11.209 2.333 -18.939 1.00 86.69 112 THR A C 1
ATOM 826 O O . THR A 1 112 ? 11.377 1.822 -20.051 1.00 86.69 112 THR A O 1
ATOM 829 N N . ARG A 1 113 ? 11.854 1.886 -17.853 1.00 86.06 113 ARG A N 1
ATOM 830 C CA . ARG A 1 113 ? 12.751 0.731 -17.915 1.00 86.06 113 ARG A CA 1
ATOM 831 C C . ARG A 1 113 ? 12.048 -0.498 -18.478 1.00 86.06 113 ARG A C 1
ATOM 833 O O . ARG A 1 113 ? 10.943 -0.864 -18.076 1.00 86.06 113 ARG A O 1
ATOM 840 N N . ARG A 1 114 ? 12.733 -1.137 -19.425 1.00 87.00 114 ARG A N 1
ATOM 841 C CA . ARG A 1 114 ? 12.289 -2.389 -20.025 1.00 87.00 114 ARG A CA 1
ATOM 842 C C . ARG A 1 114 ? 12.569 -3.533 -19.060 1.00 87.00 114 ARG A C 1
ATOM 844 O O . ARG A 1 114 ? 13.685 -3.680 -18.570 1.00 87.00 114 ARG A O 1
ATOM 851 N N . SER A 1 115 ? 11.554 -4.358 -18.867 1.00 89.94 115 SER A N 1
ATOM 852 C CA . SER A 1 115 ? 11.641 -5.623 -18.150 1.00 89.94 115 SER A CA 1
ATOM 853 C C . SER A 1 115 ? 11.097 -6.715 -19.062 1.00 89.94 115 SER A C 1
ATOM 855 O O . SER A 1 115 ? 10.182 -6.441 -19.847 1.00 89.94 115 SER A O 1
ATOM 857 N N . PRO A 1 116 ? 11.639 -7.939 -19.003 1.00 92.19 116 PRO A N 1
ATOM 858 C CA . PRO A 1 116 ? 11.081 -9.039 -19.772 1.00 92.19 116 PRO A CA 1
ATOM 859 C C . PRO A 1 116 ? 9.660 -9.345 -19.280 1.00 92.19 116 PRO A C 1
ATOM 861 O O . PRO A 1 116 ? 9.397 -9.284 -18.080 1.00 92.19 116 PRO A O 1
ATOM 864 N N . VAL A 1 117 ? 8.751 -9.688 -20.200 1.00 93.25 117 VAL A N 1
ATOM 865 C CA . VAL A 1 117 ? 7.309 -9.863 -19.917 1.00 93.25 117 VAL A CA 1
ATOM 866 C C . VAL A 1 117 ? 7.060 -10.821 -18.752 1.00 93.25 117 VAL A C 1
ATOM 868 O O . VAL A 1 117 ? 6.246 -10.527 -17.881 1.00 93.25 117 VAL A O 1
ATOM 871 N N . TRP A 1 118 ? 7.805 -11.927 -18.685 1.00 93.06 118 TRP A N 1
ATOM 872 C CA . TRP A 1 118 ? 7.678 -12.893 -17.595 1.00 93.06 118 TRP A CA 1
ATOM 873 C C . TRP A 1 118 ? 7.978 -12.271 -16.224 1.00 93.06 118 TRP A C 1
ATOM 875 O O . TRP A 1 118 ? 7.287 -12.582 -15.262 1.00 93.06 118 TRP A O 1
ATOM 885 N N . ALA A 1 119 ? 8.958 -11.364 -16.123 1.00 92.81 119 ALA A N 1
ATOM 886 C CA . ALA A 1 119 ? 9.303 -10.704 -14.865 1.00 92.81 119 ALA A CA 1
ATOM 887 C C . ALA A 1 119 ? 8.226 -9.692 -14.467 1.00 92.81 119 ALA A C 1
ATOM 889 O O . ALA A 1 119 ? 7.924 -9.557 -13.285 1.00 92.81 119 ALA A O 1
ATOM 890 N N . CYS A 1 120 ? 7.616 -9.023 -15.451 1.00 93.12 120 CYS A N 1
ATOM 891 C CA . CYS A 1 120 ? 6.470 -8.145 -15.233 1.00 93.12 120 CYS A CA 1
ATOM 892 C C . CYS A 1 120 ? 5.299 -8.922 -14.621 1.00 93.12 120 CYS A C 1
ATOM 894 O O . CYS A 1 120 ? 4.773 -8.534 -13.580 1.00 93.12 120 CYS A O 1
ATOM 896 N N . VAL A 1 121 ? 4.925 -10.034 -15.263 1.00 95.88 121 VAL A N 1
ATOM 897 C CA . VAL A 1 121 ? 3.813 -10.892 -14.834 1.00 95.88 121 VAL A CA 1
ATOM 898 C C . VAL A 1 121 ? 4.115 -11.515 -13.475 1.00 95.88 121 VAL A C 1
ATOM 900 O O . VAL A 1 121 ? 3.290 -11.421 -12.572 1.00 95.88 121 VAL A O 1
ATOM 903 N N . ALA A 1 122 ? 5.310 -12.083 -13.294 1.00 96.19 122 ALA A N 1
ATOM 904 C CA . ALA A 1 122 ? 5.711 -12.705 -12.038 1.00 96.19 122 ALA A CA 1
ATOM 905 C C . ALA A 1 122 ? 5.684 -11.706 -10.876 1.00 96.19 122 ALA A C 1
ATOM 907 O O . ALA A 1 122 ? 5.054 -11.987 -9.861 1.00 96.19 122 ALA A O 1
ATOM 908 N N . ALA A 1 123 ? 6.300 -10.528 -11.023 1.00 96.50 123 ALA A N 1
ATOM 909 C CA . ALA A 1 123 ? 6.300 -9.513 -9.972 1.00 96.50 123 ALA A CA 1
ATOM 910 C C . ALA A 1 123 ? 4.873 -9.066 -9.620 1.00 96.50 123 ALA A C 1
ATOM 912 O O . ALA A 1 123 ? 4.519 -9.028 -8.444 1.00 96.50 123 ALA A O 1
ATOM 913 N N . PHE A 1 124 ? 4.038 -8.796 -10.626 1.00 96.88 124 PHE A N 1
ATOM 914 C CA . PHE A 1 124 ? 2.667 -8.353 -10.391 1.00 96.88 124 PHE A CA 1
ATOM 915 C C . PHE A 1 124 ? 1.835 -9.417 -9.663 1.00 96.88 124 PHE A C 1
ATOM 917 O O . PHE A 1 124 ? 1.175 -9.116 -8.668 1.00 96.88 124 PHE A O 1
ATOM 924 N N . VAL A 1 125 ? 1.898 -10.671 -10.125 1.00 97.81 125 VAL A N 1
ATOM 925 C CA . VAL A 1 125 ? 1.152 -11.793 -9.536 1.00 97.81 125 VAL A CA 1
ATOM 926 C C . VAL A 1 125 ? 1.645 -12.104 -8.127 1.00 97.81 125 VAL A C 1
ATOM 928 O O . VAL A 1 125 ? 0.825 -12.235 -7.224 1.00 97.81 125 VAL A O 1
ATOM 931 N N . ILE A 1 126 ? 2.963 -12.178 -7.910 1.00 98.25 126 ILE A N 1
ATOM 932 C CA . ILE A 1 126 ? 3.543 -12.479 -6.594 1.00 98.25 126 ILE A CA 1
ATOM 933 C C . ILE A 1 126 ? 3.138 -11.407 -5.584 1.00 98.25 126 ILE A C 1
ATOM 935 O O . ILE A 1 126 ? 2.613 -11.739 -4.525 1.00 98.25 126 ILE A O 1
ATOM 939 N N . PHE A 1 127 ? 3.332 -10.125 -5.900 1.00 98.12 127 PHE A N 1
ATOM 940 C CA . PHE A 1 127 ? 3.010 -9.056 -4.956 1.00 98.12 127 PHE A CA 1
ATOM 941 C C . PHE A 1 127 ? 1.504 -8.863 -4.769 1.00 98.12 127 PHE A C 1
ATOM 943 O O . PHE A 1 127 ? 1.072 -8.598 -3.649 1.00 98.12 127 PHE A O 1
ATOM 950 N N . GLY A 1 128 ? 0.696 -9.078 -5.809 1.00 97.62 128 GLY A N 1
ATOM 951 C CA . GLY A 1 128 ? -0.760 -9.126 -5.676 1.00 97.62 128 GLY A CA 1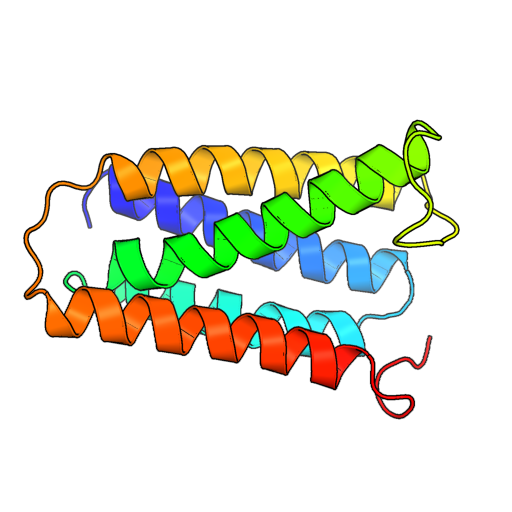
ATOM 952 C C . GLY A 1 128 ? -1.218 -10.254 -4.747 1.00 97.62 128 GLY A C 1
ATOM 953 O O . GLY A 1 128 ? -1.984 -10.012 -3.815 1.00 97.62 128 GLY A O 1
ATOM 954 N N . ALA A 1 129 ? -0.697 -11.468 -4.939 1.00 98.19 129 ALA A N 1
ATOM 955 C CA . ALA A 1 129 ? -1.014 -12.622 -4.101 1.00 98.19 129 ALA A CA 1
ATOM 956 C C . ALA A 1 129 ? -0.543 -12.432 -2.653 1.00 98.19 129 ALA A C 1
ATOM 958 O O . ALA A 1 129 ? -1.298 -12.719 -1.728 1.00 98.19 129 ALA A O 1
ATOM 959 N N . LEU A 1 130 ? 0.663 -11.891 -2.443 1.00 98.06 130 LEU A N 1
ATOM 960 C CA . LEU A 1 130 ? 1.165 -11.547 -1.110 1.00 98.06 130 LEU A CA 1
ATOM 961 C C . LEU A 1 130 ? 0.269 -10.514 -0.424 1.00 98.06 130 LEU A C 1
ATOM 963 O O . LEU A 1 130 ? -0.011 -10.653 0.763 1.00 98.06 130 LEU A O 1
ATOM 967 N N . GLN A 1 131 ? -0.206 -9.503 -1.154 1.00 97.81 131 GLN A N 1
ATOM 968 C CA . GLN A 1 131 ? -1.061 -8.463 -0.590 1.00 97.81 131 GLN A CA 1
ATOM 969 C C . GLN A 1 131 ? -2.429 -9.014 -0.166 1.00 97.81 131 GLN A C 1
ATOM 971 O O . GLN A 1 131 ? -2.881 -8.749 0.951 1.00 97.81 131 GLN A O 1
ATOM 976 N N . VAL A 1 132 ? -3.056 -9.832 -1.016 1.00 97.38 132 VAL A N 1
ATOM 977 C CA . VAL A 1 132 ? -4.324 -10.509 -0.697 1.00 97.38 132 VAL A CA 1
ATOM 978 C C . VAL A 1 132 ? -4.136 -11.504 0.449 1.00 97.38 132 VAL A C 1
ATOM 980 O O . VAL A 1 132 ? -4.925 -11.503 1.391 1.00 97.38 132 VAL A O 1
ATOM 983 N N . GLY A 1 133 ? -3.073 -12.310 0.410 1.00 98.00 133 GLY A N 1
ATOM 984 C CA . GLY A 1 133 ? -2.755 -13.292 1.444 1.00 98.00 133 GLY A CA 1
ATOM 985 C C . GLY A 1 133 ? -2.495 -12.647 2.805 1.00 98.00 133 GLY A C 1
ATOM 986 O O . GLY A 1 133 ? -3.049 -13.094 3.806 1.00 98.00 133 GLY A O 1
ATOM 987 N N . ALA A 1 134 ? -1.731 -11.553 2.847 1.00 97.44 134 ALA A N 1
ATOM 988 C CA . ALA A 1 134 ? -1.497 -10.797 4.075 1.00 97.44 134 ALA A CA 1
ATOM 989 C C . ALA A 1 134 ? -2.791 -10.173 4.611 1.00 97.44 134 ALA A C 1
ATOM 991 O O . ALA A 1 134 ? -3.042 -10.244 5.812 1.00 97.44 134 ALA A O 1
ATOM 992 N N . MET A 1 135 ? -3.645 -9.613 3.743 1.00 96.19 135 MET A N 1
ATOM 993 C CA . MET A 1 135 ? -4.950 -9.094 4.164 1.00 96.19 135 MET A CA 1
ATOM 994 C C . MET A 1 135 ? -5.828 -10.204 4.751 1.00 96.19 135 MET A C 1
ATOM 996 O O . MET A 1 135 ? -6.364 -10.038 5.847 1.00 96.19 135 MET A O 1
ATOM 1000 N N . TRP A 1 136 ? -5.941 -11.343 4.065 1.00 96.06 136 TRP A N 1
ATOM 1001 C CA . TRP A 1 136 ? -6.720 -12.489 4.532 1.00 96.06 136 TRP A CA 1
ATOM 1002 C C . TRP A 1 136 ? -6.200 -13.039 5.865 1.00 96.06 136 TRP A C 1
ATOM 1004 O O . TRP A 1 136 ? -6.990 -13.298 6.773 1.00 96.06 136 TRP A O 1
ATOM 1014 N N . LEU A 1 137 ? -4.878 -13.154 6.021 1.00 95.81 137 LEU A N 1
ATOM 1015 C CA . LEU A 1 137 ? -4.257 -13.587 7.271 1.00 95.81 137 LEU A CA 1
ATOM 1016 C C . LEU A 1 137 ? -4.526 -12.585 8.401 1.00 95.81 137 LEU A C 1
ATOM 1018 O O . LEU A 1 137 ? -4.896 -12.972 9.504 1.00 95.81 137 LEU A O 1
ATOM 1022 N N . SER A 1 138 ? -4.420 -11.288 8.113 1.00 93.88 138 SER A N 1
ATOM 1023 C CA . SER A 1 138 ? -4.677 -10.219 9.085 1.00 93.88 138 SER A CA 1
ATOM 1024 C C . SER A 1 138 ? -6.123 -10.203 9.609 1.00 93.88 138 SER A C 1
ATOM 1026 O O . SER A 1 138 ? -6.400 -9.637 10.661 1.00 93.88 138 SER A O 1
ATOM 1028 N N . LEU A 1 139 ? -7.056 -10.802 8.864 1.00 91.31 139 LEU A N 1
ATOM 1029 C CA . LEU A 1 139 ? -8.469 -10.911 9.222 1.00 91.31 139 LEU A CA 1
ATOM 1030 C C . LEU A 1 139 ? -8.781 -12.136 10.090 1.00 91.31 139 LEU A C 1
ATOM 1032 O O . LEU A 1 139 ? -9.907 -12.256 10.570 1.00 91.31 139 LEU A O 1
ATOM 1036 N N . GLN A 1 140 ? -7.825 -13.048 10.289 1.00 93.69 140 GLN A N 1
ATOM 1037 C CA . GLN A 1 140 ? -8.062 -14.237 11.101 1.00 93.69 140 GLN A CA 1
ATOM 1038 C C . GLN A 1 140 ? -8.267 -13.853 12.576 1.00 93.69 140 GLN A C 1
ATOM 1040 O O . GLN A 1 140 ? -7.555 -12.975 13.071 1.00 93.69 140 GLN A O 1
ATOM 1045 N N . PRO A 1 141 ? -9.171 -14.526 13.317 1.00 85.81 141 PRO A N 1
ATOM 1046 C CA . PRO A 1 141 ? -9.506 -14.161 14.699 1.00 85.81 141 PRO A CA 1
ATOM 1047 C C . PRO A 1 141 ? -8.295 -14.056 15.632 1.00 85.81 141 PRO A C 1
ATOM 1049 O O . PRO A 1 141 ? -8.247 -13.176 16.484 1.00 85.81 141 PRO A O 1
ATOM 1052 N N . ALA A 1 142 ? -7.282 -14.903 15.424 1.00 85.00 142 ALA A N 1
ATOM 1053 C CA . ALA A 1 142 ? -6.045 -14.902 16.203 1.00 85.00 142 ALA A CA 1
ATOM 1054 C C . ALA A 1 142 ? -5.214 -13.610 16.061 1.00 85.00 142 ALA A C 1
ATOM 1056 O O . ALA A 1 142 ? -4.412 -13.302 16.937 1.00 85.00 142 ALA A O 1
ATOM 1057 N N . LEU A 1 143 ? -5.385 -12.868 14.962 1.00 79.94 143 LEU A N 1
ATOM 1058 C CA . LEU A 1 143 ? -4.639 -11.642 14.649 1.00 79.94 143 LEU A CA 1
ATOM 1059 C C . LEU A 1 143 ? -5.526 -10.388 14.648 1.00 79.94 143 LEU A C 1
ATOM 1061 O O . LEU A 1 143 ? -5.012 -9.273 14.593 1.00 79.94 143 LEU A O 1
ATOM 1065 N N . ALA A 1 144 ? -6.846 -10.566 14.736 1.00 72.75 144 ALA A N 1
ATOM 1066 C CA . ALA A 1 144 ? -7.842 -9.497 14.788 1.00 72.75 144 ALA A CA 1
ATOM 1067 C C . ALA A 1 144 ? -8.103 -8.972 16.217 1.00 72.75 144 ALA A C 1
ATOM 1069 O O . ALA A 1 144 ? -9.102 -8.292 16.454 1.00 72.75 144 ALA A O 1
ATOM 1070 N N . ILE A 1 145 ? -7.219 -9.297 17.164 1.00 71.75 145 ILE A N 1
ATOM 1071 C CA . ILE A 1 145 ? -7.302 -8.872 18.564 1.00 71.75 145 ILE A CA 1
ATOM 1072 C C . ILE A 1 145 ? -6.988 -7.366 18.648 1.00 71.75 145 ILE A C 1
ATOM 1074 O O . ILE A 1 145 ? -6.078 -6.884 17.967 1.00 71.75 145 ILE A O 1
ATOM 1078 N N . ARG A 1 146 ? -7.787 -6.636 19.434 1.00 66.38 146 ARG A N 1
ATOM 1079 C CA . ARG A 1 146 ? -7.628 -5.202 19.733 1.00 66.38 146 ARG A CA 1
ATOM 1080 C C . ARG A 1 146 ? -6.825 -4.979 21.006 1.00 66.38 146 ARG A C 1
ATOM 1082 O O . ARG A 1 146 ? -6.892 -5.867 21.884 1.00 66.38 146 ARG A O 1
#

Solvent-accessible surface area (backbone atoms only — not comparable to full-atom values): 7388 Å² total; per-residue (Å²): 131,56,77,44,50,51,48,27,46,51,22,43,50,49,36,43,53,41,44,47,49,43,10,58,77,65,46,28,39,65,21,28,57,47,49,35,47,47,51,53,53,26,44,52,37,41,73,76,34,74,64,34,17,46,33,24,41,40,37,48,30,52,51,52,34,50,51,38,52,44,52,50,31,29,78,73,70,74,41,81,89,56,84,84,88,78,50,73,69,47,55,53,40,43,52,53,36,33,53,26,20,54,52,23,40,57,28,34,71,68,54,78,80,82,51,60,68,67,48,40,53,49,27,30,51,52,35,36,49,42,44,52,50,26,48,58,55,25,64,34,75,92,35,58,54,102

Secondary structure (DSSP, 8-state):
--HHHHHHHHHHHHHHHHHHHHHHHTT-HHHHHHHHHHHHHHHHHHHH-TTTHHHHHHHHHHHHHHHHHHHHHHHTTS--SS-----HHHHHHHHHHHHHHHHHHHHHHT------HHHHHHHHHHHHHHHHHHHHHHTSTTT---

Foldseek 3Di:
DDPLLVLLLVLLVLLLVLLCVLCVVVVLNLLSVLLNPLSVVLSCCSVPPVLLNLLLSLLSLVVLLVVLVVVVCVVVVNDPPDDDDDDPSNNVSSVSNNVSSVSNNVSSVPDDDDHPPVSSVCSNVVSNCSNVVSNVVSPDPVSRDD